Protein AF-A0AAC9K6T7-F1 (afdb_monomer_lite)

Sequence (104 aa):
MHQRRAADDALPQTLIVNDDALLRRAVCDGAGIAFVIESIMADDLAAGRLVELFPEHCPPFPGFFIYHASRRQMRPAVRATIDFFVAANRVEPFRSPRLHDSLV

InterPro domains:
  IPR005119 LysR, substrate-binding [PF03466] (12-88)
  IPR058163 LysR-type transcriptional regulator, proteobacterial-type [PTHR30537] (10-89)

Foldseek 3Di:
DDPPDPPDPPPLPDDDDPDLVVVQVCVLVPVDDDDDDCVSCVVCLVVVSDDDDDLVPDDFDPFDDDDDDDPPCDDPVNVVVNVVVVVVRDGDGDDRPDPVPPPD

Organism: NCBI:txid364410

Secondary structure (DSSP, 8-state):
-----------------S-HHHHHHHHHTTS------GGGTHHHHHTTSS----GGG-PPP-------S--TT--HHHHHHHHHHHHH---PPP-----TTS--

Radius of gyration: 21.74 Å; chains: 1; bounding box: 47×30×79 Å

pLDDT: mean 79.8, std 17.34, range [37.62, 95.88]

Structure (mmCIF, N/CA/C/O backbone):
data_AF-A0AAC9K6T7-F1
#
_entry.id   AF-A0AAC9K6T7-F1
#
loop_
_atom_site.group_PDB
_atom_site.id
_atom_site.type_symbol
_atom_site.label_atom_id
_atom_site.label_alt_id
_atom_site.label_comp_id
_atom_site.label_asym_id
_atom_site.label_entity_id
_atom_site.label_seq_id
_atom_site.pdbx_PDB_ins_code
_atom_site.Cartn_x
_atom_site.Cartn_y
_atom_site.Cartn_z
_atom_site.occupancy
_atom_site.B_iso_or_equiv
_atom_site.auth_seq_id
_atom_site.auth_comp_id
_atom_site.auth_asym_id
_atom_site.auth_atom_id
_atom_site.pdbx_PDB_model_num
ATOM 1 N N . MET A 1 1 ? -2.826 -1.596 56.674 1.00 37.62 1 MET A N 1
ATOM 2 C CA . MET A 1 1 ? -3.046 -2.584 55.597 1.00 37.62 1 MET A CA 1
ATOM 3 C C . MET A 1 1 ? -3.902 -1.952 54.505 1.00 37.62 1 MET A C 1
ATOM 5 O O . MET A 1 1 ? -5.119 -2.036 54.566 1.00 37.62 1 MET A O 1
ATOM 9 N N . HIS A 1 2 ? -3.273 -1.268 53.545 1.00 38.62 2 HIS A N 1
ATOM 10 C CA . HIS A 1 2 ? -3.936 -0.736 52.350 1.00 38.62 2 HIS A CA 1
ATOM 11 C C . HIS A 1 2 ? -3.474 -1.561 51.153 1.00 38.62 2 HIS A C 1
ATOM 13 O O . HIS A 1 2 ? -2.397 -1.332 50.607 1.00 38.62 2 HIS A O 1
ATOM 19 N N . GLN A 1 3 ? -4.263 -2.570 50.795 1.00 41.56 3 GLN A N 1
ATOM 20 C CA . GLN A 1 3 ? -4.036 -3.372 49.601 1.00 41.56 3 GLN A CA 1
ATOM 21 C C . GLN A 1 3 ? -4.359 -2.490 48.386 1.00 41.56 3 GLN A C 1
ATOM 23 O O . GLN A 1 3 ? -5.526 -2.304 48.045 1.00 41.56 3 GLN A O 1
ATOM 28 N N . ARG A 1 4 ? -3.336 -1.892 47.755 1.00 43.16 4 ARG A N 1
ATOM 29 C CA . ARG A 1 4 ? -3.481 -1.329 46.406 1.00 43.16 4 ARG A CA 1
ATOM 30 C C . ARG A 1 4 ? -3.852 -2.497 45.504 1.00 43.16 4 ARG A C 1
ATOM 32 O O . ARG A 1 4 ? -3.039 -3.384 45.265 1.00 43.16 4 ARG A O 1
ATOM 39 N N . ARG A 1 5 ? -5.108 -2.516 45.066 1.00 49.50 5 ARG A N 1
ATOM 40 C CA . ARG A 1 5 ? -5.572 -3.339 43.952 1.00 49.50 5 ARG A CA 1
ATOM 41 C C . ARG A 1 5 ? -4.612 -3.044 42.797 1.00 49.50 5 ARG A C 1
ATOM 43 O O . ARG A 1 5 ? -4.532 -1.893 42.371 1.00 49.50 5 ARG A O 1
ATOM 50 N N . ALA A 1 6 ? -3.828 -4.036 42.384 1.00 44.31 6 ALA A N 1
ATOM 51 C CA . ALA A 1 6 ? -3.087 -3.983 41.135 1.00 44.31 6 ALA A CA 1
ATOM 52 C C . ALA A 1 6 ? -4.145 -3.903 40.032 1.00 44.31 6 ALA A C 1
ATOM 54 O O . ALA A 1 6 ? -4.765 -4.905 39.686 1.00 44.31 6 ALA A O 1
ATOM 55 N N . ALA A 1 7 ? -4.483 -2.682 39.631 1.00 50.88 7 ALA A N 1
ATOM 56 C CA . ALA A 1 7 ? -5.278 -2.451 38.447 1.00 50.88 7 ALA A CA 1
ATOM 57 C C . ALA A 1 7 ? -4.411 -2.870 37.262 1.00 50.88 7 ALA A C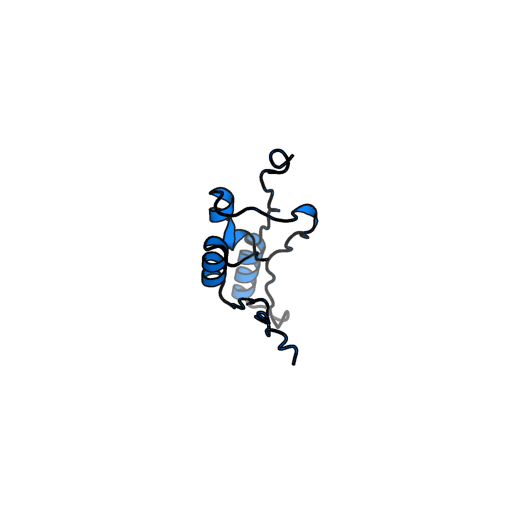 1
ATOM 59 O O . ALA A 1 7 ? -3.304 -2.366 37.139 1.00 50.88 7 ALA A O 1
ATOM 60 N N . ASP A 1 8 ? -4.896 -3.832 36.481 1.00 51.31 8 ASP A N 1
ATOM 61 C CA . ASP A 1 8 ? -4.878 -3.798 35.018 1.00 51.31 8 ASP A CA 1
ATOM 62 C C . ASP A 1 8 ? -3.683 -3.097 34.348 1.00 51.31 8 ASP A C 1
ATOM 64 O O . ASP A 1 8 ? -3.864 -2.260 33.468 1.00 51.31 8 ASP A O 1
ATOM 68 N N . ASP A 1 9 ? -2.453 -3.500 34.668 1.00 52.78 9 ASP A N 1
ATOM 69 C CA . ASP A 1 9 ? -1.273 -3.176 33.854 1.00 52.78 9 ASP A CA 1
ATOM 70 C C . ASP A 1 9 ? -1.252 -4.065 32.592 1.00 52.78 9 ASP A C 1
ATOM 72 O O . ASP A 1 9 ? -0.235 -4.660 32.222 1.00 52.78 9 ASP A O 1
ATOM 76 N N . ALA A 1 10 ? -2.405 -4.208 31.929 1.00 59.72 10 ALA A N 1
ATOM 77 C CA . ALA A 1 10 ? -2.458 -4.749 30.586 1.00 59.72 10 ALA A CA 1
ATOM 78 C C . ALA A 1 10 ? -1.723 -3.743 29.701 1.00 59.72 10 ALA A C 1
ATOM 80 O O . ALA A 1 10 ? -2.259 -2.689 29.358 1.00 59.72 10 ALA A O 1
ATOM 81 N N . LEU A 1 11 ? -0.466 -4.055 29.373 1.00 57.09 11 LEU A N 1
ATOM 82 C CA . LEU A 1 11 ? 0.269 -3.353 28.329 1.00 57.09 11 LEU A CA 1
ATOM 83 C C . LEU A 1 11 ? -0.675 -3.179 27.130 1.00 57.09 11 LEU A C 1
ATOM 85 O O . LEU A 1 11 ? -1.393 -4.136 26.811 1.00 57.09 11 LEU A O 1
ATOM 89 N N . PRO A 1 12 ? -0.711 -1.997 26.484 1.00 57.94 12 PRO A N 1
ATOM 90 C CA . PRO A 1 12 ? -1.513 -1.814 25.284 1.00 57.94 12 PRO A CA 1
ATOM 91 C C . PRO A 1 12 ? -1.182 -2.966 24.339 1.00 57.94 12 PRO A C 1
ATOM 93 O O . PRO A 1 12 ? -0.018 -3.169 23.986 1.00 57.94 12 PRO A O 1
ATOM 96 N N . GLN A 1 13 ? -2.183 -3.797 24.044 1.00 70.00 13 GLN A N 1
ATOM 97 C CA . GLN A 1 13 ? -1.982 -5.010 23.265 1.00 70.00 13 GLN A CA 1
ATOM 98 C C . GLN A 1 13 ? -1.769 -4.597 21.813 1.00 70.00 13 GLN A C 1
ATOM 100 O O . GLN A 1 13 ? -2.703 -4.518 21.022 1.00 70.00 13 GLN A O 1
ATOM 105 N N . THR A 1 14 ? -0.527 -4.260 21.484 1.00 80.50 14 THR A N 1
ATOM 106 C CA . THR A 1 14 ? -0.139 -3.904 20.127 1.00 80.50 14 THR A CA 1
ATOM 107 C C . THR A 1 14 ? -0.111 -5.170 19.288 1.00 80.50 14 THR A C 1
ATOM 109 O O . THR A 1 14 ? 0.709 -6.062 19.512 1.00 80.50 14 THR A O 1
ATOM 112 N N . LEU A 1 15 ? -0.997 -5.238 18.300 1.00 87.12 15 LEU A N 1
ATOM 113 C CA . LEU A 1 15 ? -0.948 -6.262 17.270 1.00 87.12 15 LEU A CA 1
ATOM 114 C C . LEU A 1 15 ? 0.202 -5.950 16.305 1.00 87.12 15 LEU A C 1
ATOM 116 O O . LEU A 1 15 ? 0.217 -4.901 15.666 1.00 87.12 15 LEU A O 1
ATOM 120 N N . ILE A 1 16 ? 1.156 -6.874 16.189 1.00 90.69 16 ILE A N 1
ATOM 121 C CA . ILE A 1 16 ? 2.269 -6.782 15.240 1.00 90.69 16 ILE A CA 1
ATOM 122 C C . ILE A 1 16 ? 2.116 -7.911 14.229 1.00 90.69 16 ILE A C 1
ATOM 124 O O . ILE A 1 16 ? 2.111 -9.085 14.596 1.00 90.69 16 ILE A O 1
ATOM 128 N N . VAL A 1 17 ? 2.000 -7.550 12.955 1.00 91.62 17 VAL A N 1
ATOM 129 C CA . VAL A 1 17 ? 1.832 -8.485 11.839 1.00 91.62 17 VAL A CA 1
ATOM 130 C C . VAL A 1 17 ? 2.737 -8.081 10.681 1.00 91.62 17 VAL A C 1
ATOM 132 O O . VAL A 1 17 ? 3.090 -6.914 10.535 1.00 91.62 17 VAL A O 1
ATOM 135 N N . ASN A 1 18 ? 3.127 -9.057 9.868 1.00 93.19 18 ASN A N 1
ATOM 136 C CA . ASN A 1 18 ? 3.963 -8.882 8.678 1.00 93.19 18 ASN A CA 1
ATOM 137 C C . ASN A 1 18 ? 3.233 -9.296 7.388 1.00 93.19 18 ASN A C 1
ATOM 139 O O . ASN A 1 18 ? 3.879 -9.583 6.384 1.00 93.19 18 ASN A O 1
ATOM 143 N N . ASP A 1 19 ? 1.903 -9.367 7.448 1.00 94.81 19 ASP A N 1
ATOM 144 C CA . ASP A 1 19 ? 1.031 -9.784 6.357 1.00 94.81 19 ASP A CA 1
ATOM 145 C C . ASP A 1 19 ? -0.107 -8.773 6.193 1.00 94.81 19 ASP A C 1
ATOM 147 O O . ASP A 1 19 ? -0.845 -8.480 7.141 1.00 94.81 19 ASP A O 1
ATOM 151 N N . ASP A 1 20 ? -0.242 -8.244 4.980 1.00 94.81 20 ASP A N 1
ATOM 152 C CA . ASP A 1 20 ? -1.192 -7.177 4.664 1.00 94.81 20 ASP A CA 1
ATOM 153 C C . ASP A 1 20 ? -2.649 -7.650 4.752 1.00 94.81 20 ASP A C 1
ATOM 155 O O . ASP A 1 20 ? -3.529 -6.893 5.167 1.00 94.81 20 ASP A O 1
ATOM 159 N N . ALA A 1 21 ? -2.925 -8.912 4.405 1.00 94.69 21 ALA A N 1
ATOM 160 C CA . ALA A 1 21 ? -4.278 -9.457 4.453 1.00 94.69 21 ALA A CA 1
ATOM 161 C C . ALA A 1 21 ? -4.742 -9.668 5.900 1.00 94.69 21 ALA A C 1
ATOM 163 O O . ALA A 1 21 ? -5.908 -9.410 6.223 1.00 94.69 21 ALA A O 1
ATOM 164 N N . LEU A 1 22 ? -3.836 -10.102 6.778 1.00 95.19 22 LEU A N 1
ATOM 165 C CA . LEU A 1 22 ? -4.089 -10.208 8.210 1.00 95.19 22 LEU A CA 1
ATOM 166 C C . LEU A 1 22 ? -4.271 -8.828 8.848 1.00 95.19 22 LEU A C 1
ATOM 168 O O . LEU A 1 22 ? -5.222 -8.637 9.6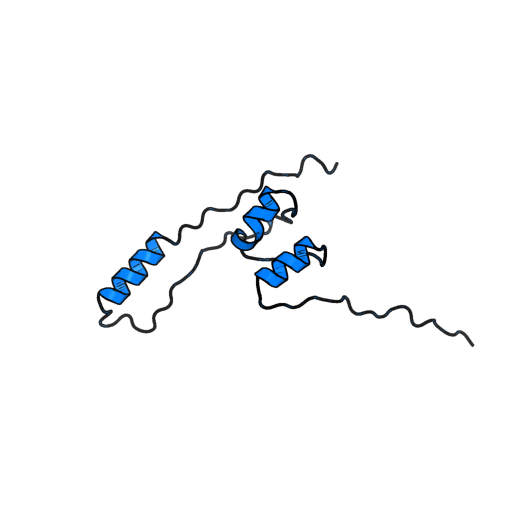07 1.00 95.19 22 LEU A O 1
ATOM 172 N N . LEU A 1 23 ? -3.418 -7.860 8.498 1.00 95.50 23 LEU A N 1
ATOM 173 C CA . LEU A 1 23 ? -3.540 -6.477 8.961 1.00 95.50 23 LEU A CA 1
ATOM 174 C C . LEU A 1 23 ? -4.888 -5.868 8.555 1.00 95.50 23 LEU A C 1
ATOM 176 O O . LEU A 1 23 ? -5.598 -5.321 9.396 1.00 95.50 23 LEU A O 1
ATOM 180 N N . ARG A 1 24 ? -5.279 -6.031 7.286 1.00 95.88 24 ARG A N 1
ATOM 181 C CA . ARG A 1 24 ? -6.569 -5.574 6.753 1.00 95.88 24 ARG A CA 1
ATOM 182 C C . ARG A 1 24 ? -7.750 -6.134 7.527 1.00 95.88 24 ARG A C 1
ATOM 184 O O . ARG A 1 24 ? -8.638 -5.372 7.901 1.00 95.88 24 ARG A O 1
ATOM 191 N N . ARG A 1 25 ? -7.760 -7.445 7.788 1.00 95.69 25 ARG A N 1
ATOM 192 C CA . ARG A 1 25 ? -8.814 -8.081 8.593 1.00 95.69 25 ARG A CA 1
ATOM 193 C C . ARG A 1 25 ? -8.861 -7.498 9.999 1.00 95.69 25 ARG A C 1
ATOM 195 O O . ARG A 1 25 ? -9.916 -7.049 10.416 1.00 95.69 25 ARG A O 1
ATOM 202 N N . ALA A 1 26 ? -7.717 -7.416 10.674 1.00 94.81 26 ALA A N 1
ATOM 203 C CA . ALA A 1 26 ? -7.652 -6.896 12.034 1.00 94.81 26 ALA A CA 1
ATOM 204 C C . ALA A 1 26 ? -8.190 -5.459 12.146 1.00 94.81 26 ALA A C 1
ATOM 206 O O . ALA A 1 26 ? -8.954 -5.158 13.058 1.00 94.81 26 ALA A O 1
ATOM 207 N N . VAL A 1 27 ? -7.833 -4.577 11.208 1.00 95.19 27 VAL A N 1
ATOM 208 C CA . VAL A 1 27 ? -8.319 -3.188 11.199 1.00 95.19 27 VAL A CA 1
ATOM 209 C C . VAL A 1 27 ? -9.820 -3.131 10.903 1.00 95.19 27 VAL A C 1
ATOM 211 O O . VAL A 1 27 ? -10.541 -2.412 11.590 1.00 95.19 27 VAL A O 1
ATOM 214 N N . CYS A 1 28 ? -10.313 -3.926 9.945 1.00 95.75 28 CYS A N 1
ATOM 215 C CA . CYS A 1 28 ? -11.752 -4.023 9.666 1.00 95.75 28 CYS A CA 1
ATOM 216 C C . CYS A 1 28 ? -12.552 -4.580 10.858 1.00 95.75 28 CYS A C 1
ATOM 218 O O . CYS A 1 28 ? -13.700 -4.190 11.051 1.00 95.75 28 CYS A O 1
ATOM 220 N N . ASP A 1 29 ? -11.939 -5.444 11.670 1.00 95.25 29 ASP A N 1
ATOM 221 C CA . ASP A 1 29 ? -12.524 -6.006 12.893 1.00 95.25 29 ASP A CA 1
ATOM 222 C C . ASP A 1 29 ? -12.397 -5.058 14.108 1.00 95.25 29 ASP A C 1
ATOM 224 O O . ASP A 1 29 ? -12.821 -5.395 15.214 1.00 95.25 29 ASP A O 1
ATOM 228 N N . GLY A 1 30 ? -11.828 -3.860 13.924 1.00 93.00 30 GLY A N 1
ATOM 229 C CA . GLY A 1 30 ? -11.733 -2.834 14.964 1.00 93.00 30 GLY A CA 1
ATOM 230 C C . GLY A 1 30 ? -10.534 -2.977 15.903 1.00 93.00 30 GLY A C 1
ATOM 231 O O . GLY A 1 30 ? -10.535 -2.387 16.982 1.00 93.00 30 GLY A O 1
ATOM 232 N N . ALA A 1 31 ? -9.491 -3.717 15.513 1.00 93.00 31 ALA A N 1
ATOM 233 C CA . ALA A 1 31 ? -8.286 -3.889 16.331 1.00 93.00 31 ALA A CA 1
ATOM 234 C C . ALA A 1 31 ? -7.437 -2.607 16.474 1.00 93.00 31 ALA A C 1
ATOM 236 O O . ALA A 1 31 ? -6.513 -2.581 17.287 1.00 93.00 31 ALA A O 1
ATOM 237 N N . GLY A 1 32 ? -7.721 -1.551 15.701 1.00 91.81 32 GLY A N 1
ATOM 238 C CA . GLY A 1 32 ? -7.057 -0.253 15.822 1.00 91.81 32 GLY A CA 1
ATOM 239 C C . GLY A 1 32 ? -6.894 0.481 14.493 1.00 91.81 32 GLY A C 1
ATOM 240 O O . GLY A 1 32 ? -7.715 0.350 13.590 1.00 91.81 32 GLY A O 1
ATOM 241 N N . ILE A 1 33 ? -5.817 1.263 14.392 1.00 93.00 33 ILE A N 1
ATOM 242 C CA . ILE A 1 33 ? -5.432 2.026 13.195 1.00 93.00 33 ILE A CA 1
ATOM 243 C C . ILE A 1 33 ? -4.211 1.386 12.529 1.00 93.00 33 ILE A C 1
ATOM 245 O O . ILE A 1 33 ? -3.383 0.777 13.207 1.00 93.00 33 ILE A O 1
ATOM 249 N N . ALA A 1 34 ? -4.066 1.560 11.217 1.00 92.31 34 ALA A N 1
ATOM 250 C CA . ALA A 1 34 ? -2.898 1.093 10.479 1.00 92.31 34 ALA A CA 1
ATOM 251 C C . ALA A 1 34 ? -2.392 2.157 9.504 1.00 92.31 34 ALA A C 1
ATOM 253 O O . ALA A 1 34 ? -3.172 2.919 8.937 1.00 92.31 34 ALA A O 1
ATOM 254 N N . PHE A 1 35 ? -1.075 2.175 9.301 1.00 90.88 35 PHE A N 1
ATOM 255 C CA . PHE A 1 35 ? -0.414 2.983 8.285 1.00 90.88 35 PHE A CA 1
ATOM 256 C C . PHE A 1 35 ? 0.168 2.046 7.228 1.00 90.88 35 PHE A C 1
ATOM 258 O O . PHE A 1 35 ? 1.100 1.293 7.506 1.00 90.88 35 PHE A O 1
ATOM 265 N N . VAL A 1 36 ? -0.445 2.035 6.047 1.00 90.12 36 VAL A N 1
ATOM 266 C CA . VAL A 1 36 ? -0.229 1.026 5.000 1.00 90.12 36 VAL A CA 1
ATOM 267 C C . VAL A 1 36 ? -0.310 1.653 3.616 1.00 90.12 36 VAL A C 1
ATOM 269 O O . VAL A 1 36 ? -0.762 2.786 3.461 1.00 90.12 36 VAL A O 1
ATOM 272 N N . ILE A 1 37 ? 0.090 0.892 2.598 1.00 87.94 37 ILE A N 1
ATOM 273 C CA . ILE A 1 37 ? -0.132 1.278 1.207 1.00 87.94 37 ILE A CA 1
ATOM 274 C C . ILE A 1 37 ? -1.638 1.273 0.931 1.00 87.94 37 ILE A C 1
ATOM 276 O O . ILE A 1 37 ? -2.322 0.272 1.132 1.00 87.94 37 ILE A O 1
ATOM 280 N N . GLU A 1 38 ? -2.132 2.400 0.437 1.00 85.94 38 GLU A N 1
ATOM 281 C CA . GLU A 1 38 ? -3.545 2.675 0.169 1.00 85.94 38 GLU A CA 1
ATOM 282 C C . GLU A 1 38 ? -4.252 1.574 -0.638 1.00 85.94 38 GLU A C 1
ATOM 284 O O . GLU A 1 38 ? -5.350 1.157 -0.273 1.00 85.94 38 GLU A O 1
ATOM 289 N N . SER A 1 39 ? -3.602 1.026 -1.673 1.00 86.81 39 SER A N 1
ATOM 290 C CA . SER A 1 39 ? -4.168 -0.036 -2.521 1.00 86.81 39 SER A CA 1
ATOM 291 C C . SER A 1 39 ? -4.621 -1.278 -1.748 1.00 86.81 39 SER A C 1
ATOM 293 O O . SER A 1 39 ? -5.454 -2.031 -2.239 1.00 86.81 39 SER A O 1
ATOM 295 N N . ILE A 1 40 ? -4.078 -1.507 -0.549 1.00 91.62 40 ILE A N 1
ATOM 296 C CA . ILE A 1 40 ? -4.462 -2.628 0.318 1.00 91.62 40 ILE A CA 1
ATOM 297 C C . ILE A 1 40 ? -5.864 -2.407 0.914 1.00 91.62 40 ILE A C 1
ATOM 299 O O . ILE A 1 40 ? -6.591 -3.372 1.140 1.00 91.62 40 ILE A O 1
ATOM 303 N N . MET A 1 41 ? -6.252 -1.149 1.155 1.00 92.44 41 MET A N 1
ATOM 304 C CA . MET A 1 41 ? -7.487 -0.762 1.853 1.00 92.44 41 MET A CA 1
ATOM 305 C C . MET A 1 41 ? -8.492 -0.032 0.952 1.00 92.44 41 MET A C 1
ATOM 307 O O . MET A 1 41 ? -9.575 0.318 1.420 1.00 92.44 41 MET A O 1
ATOM 311 N N . ALA A 1 42 ? -8.157 0.205 -0.320 1.00 89.94 42 ALA A N 1
ATOM 312 C CA . ALA A 1 42 ? -8.950 1.015 -1.246 1.00 89.94 42 ALA A CA 1
ATOM 313 C C . ALA A 1 42 ? -10.426 0.581 -1.310 1.00 89.94 42 ALA A C 1
ATOM 315 O O . ALA A 1 42 ? -11.320 1.418 -1.193 1.00 89.94 42 ALA A O 1
ATOM 316 N N . ASP A 1 43 ? -10.694 -0.725 -1.392 1.00 92.31 43 ASP A N 1
ATOM 317 C CA . ASP A 1 43 ? -12.060 -1.264 -1.441 1.00 92.31 43 ASP A CA 1
ATOM 318 C C . ASP A 1 43 ? -12.825 -1.104 -0.115 1.00 92.31 43 ASP A C 1
ATOM 320 O O . ASP A 1 43 ? -14.055 -1.015 -0.106 1.00 92.31 43 ASP A O 1
ATOM 324 N N . ASP A 1 44 ? -12.132 -1.100 1.026 1.00 93.88 44 ASP A N 1
ATOM 325 C CA . ASP A 1 44 ? -12.748 -0.896 2.344 1.00 93.88 44 ASP A CA 1
ATOM 326 C C . ASP A 1 44 ? -13.041 0.570 2.618 1.00 93.88 44 ASP A C 1
ATOM 328 O O . ASP A 1 44 ? -14.095 0.885 3.173 1.00 93.88 44 ASP A O 1
ATOM 332 N N . LEU A 1 45 ? -12.142 1.452 2.184 1.00 91.62 45 LEU A N 1
ATOM 333 C CA . LEU A 1 45 ? -12.335 2.896 2.213 1.00 91.62 45 LEU A CA 1
ATOM 334 C C . LEU A 1 45 ? -13.492 3.297 1.291 1.00 91.62 45 LEU A C 1
ATOM 336 O O . LEU A 1 45 ? -14.410 3.990 1.724 1.00 91.62 45 LEU A O 1
ATOM 340 N N . ALA A 1 46 ? -13.510 2.798 0.050 1.00 91.00 46 ALA A N 1
ATOM 341 C CA . ALA A 1 46 ? -14.581 3.071 -0.910 1.00 91.00 46 ALA A CA 1
ATOM 342 C C . ALA A 1 46 ? -15.948 2.560 -0.428 1.00 91.00 46 ALA A C 1
ATOM 344 O O . ALA A 1 46 ? -16.974 3.186 -0.688 1.00 91.00 46 ALA A O 1
ATOM 345 N N . ALA A 1 47 ? -15.971 1.440 0.299 1.00 93.50 47 ALA A N 1
ATOM 346 C CA . ALA A 1 47 ? -17.188 0.892 0.888 1.00 93.50 47 ALA A CA 1
ATOM 347 C C . ALA A 1 47 ? -17.586 1.535 2.231 1.00 93.50 47 ALA A C 1
ATOM 349 O O . ALA A 1 47 ? -18.592 1.125 2.810 1.00 93.50 47 ALA A O 1
ATOM 350 N N . GLY A 1 48 ? -16.802 2.484 2.758 1.00 92.06 48 GLY A N 1
ATOM 351 C CA . GLY A 1 48 ? -17.051 3.128 4.051 1.00 92.06 48 GLY A CA 1
ATOM 352 C C . GLY A 1 48 ? -16.873 2.209 5.265 1.00 92.06 48 GLY A C 1
ATOM 353 O O . GLY A 1 48 ? -17.342 2.539 6.351 1.00 92.06 48 GLY A O 1
ATOM 354 N N . ARG A 1 49 ? -16.214 1.052 5.100 1.00 94.50 49 ARG A N 1
ATOM 355 C CA . ARG A 1 49 ? -15.841 0.167 6.219 1.00 94.50 49 ARG A CA 1
ATOM 356 C C . ARG A 1 49 ? -14.682 0.744 7.024 1.00 94.50 49 ARG A C 1
ATOM 358 O O . ARG A 1 49 ? -14.590 0.493 8.219 1.00 94.50 49 ARG A O 1
ATOM 365 N N . LEU A 1 50 ? -13.813 1.501 6.358 1.00 93.44 50 LEU A N 1
ATOM 366 C CA . LEU A 1 50 ? -12.697 2.222 6.955 1.00 93.44 50 LEU A CA 1
ATOM 367 C C . LEU A 1 50 ? -12.813 3.714 6.649 1.00 93.44 50 LEU A C 1
ATOM 369 O O . LEU A 1 50 ? -13.459 4.119 5.683 1.00 93.44 50 LEU A O 1
ATOM 373 N N . VAL A 1 51 ? -12.139 4.521 7.463 1.00 92.00 51 VAL A N 1
ATOM 374 C CA . VAL A 1 51 ? -12.011 5.968 7.281 1.00 92.00 51 VAL A CA 1
ATOM 375 C C . VAL A 1 51 ? -10.528 6.322 7.268 1.00 92.00 51 VAL A C 1
ATOM 377 O O . VAL A 1 51 ? -9.755 5.801 8.071 1.00 92.00 51 VAL A O 1
ATOM 380 N N . GLU A 1 52 ? -10.127 7.202 6.352 1.00 88.69 52 GLU A N 1
ATOM 381 C CA . GLU A 1 52 ? -8.765 7.731 6.311 1.00 88.69 52 GLU A CA 1
ATOM 382 C C . GLU A 1 52 ? -8.534 8.722 7.459 1.00 88.69 52 GLU A C 1
ATOM 384 O O . GLU A 1 52 ? -9.365 9.590 7.733 1.00 88.69 52 GLU A O 1
ATOM 389 N N . LEU A 1 53 ? -7.377 8.614 8.113 1.00 89.88 53 LEU A N 1
ATOM 390 C CA . LEU A 1 53 ? -6.976 9.493 9.205 1.00 89.88 53 LEU A CA 1
ATOM 391 C C . LEU A 1 53 ? -5.798 10.370 8.779 1.00 89.88 53 LEU A C 1
ATOM 393 O O . LEU A 1 53 ? -4.834 9.885 8.197 1.00 89.88 53 LEU A O 1
ATOM 397 N N . PHE A 1 54 ? -5.855 11.653 9.142 1.00 87.94 54 PHE A N 1
ATOM 398 C CA . PHE A 1 54 ? -4.777 12.631 8.944 1.00 87.94 54 PHE A CA 1
ATOM 399 C C . PHE A 1 54 ? -4.239 12.750 7.498 1.00 87.94 54 PHE A C 1
ATOM 401 O O . PHE A 1 54 ? -3.019 12.751 7.321 1.00 87.94 54 PHE A O 1
ATOM 408 N N . PRO A 1 55 ? -5.092 12.932 6.468 1.00 83.00 55 PRO A N 1
ATOM 409 C CA . PRO A 1 55 ? -4.642 12.996 5.069 1.00 83.00 55 PRO A CA 1
ATOM 410 C C . PRO A 1 55 ? -3.562 14.066 4.827 1.00 83.00 55 PRO A C 1
ATOM 412 O O . PRO A 1 55 ? -2.614 13.846 4.083 1.00 83.00 55 PRO A O 1
ATOM 415 N N . GLU A 1 56 ? -3.638 15.196 5.537 1.00 82.56 56 GLU A N 1
ATOM 416 C CA . GLU A 1 56 ? -2.676 16.305 5.415 1.00 82.56 56 GLU A CA 1
ATOM 417 C C . GLU A 1 56 ? -1.277 15.993 5.980 1.00 82.56 56 GLU A C 1
ATOM 419 O O . GLU A 1 56 ? -0.325 16.732 5.735 1.00 82.56 56 GLU A O 1
ATOM 424 N N . HIS A 1 57 ? -1.136 14.912 6.754 1.00 84.81 57 HIS A N 1
ATOM 425 C CA . HIS A 1 57 ? 0.130 14.496 7.366 1.00 84.81 57 HIS A CA 1
ATOM 426 C C . HIS A 1 57 ? 0.765 13.296 6.647 1.00 84.81 57 HIS A C 1
ATOM 428 O O . HIS A 1 57 ? 1.807 12.806 7.088 1.00 84.81 57 HIS A O 1
ATOM 434 N N . CYS A 1 58 ? 0.168 12.822 5.547 1.00 81.69 58 CYS A N 1
ATOM 435 C CA . CYS A 1 58 ? 0.700 11.713 4.767 1.00 81.69 58 CYS A CA 1
ATOM 436 C C . CYS A 1 58 ? 1.480 12.235 3.547 1.00 81.69 58 CYS A C 1
ATOM 438 O O . CYS A 1 58 ? 0.879 12.803 2.632 1.00 81.69 58 CYS A O 1
ATOM 440 N N . PRO A 1 59 ? 2.815 12.059 3.482 1.00 78.12 59 PRO A N 1
ATOM 441 C CA . PRO A 1 59 ? 3.566 12.427 2.289 1.00 78.12 59 PRO A CA 1
ATOM 442 C C . PRO A 1 59 ? 3.165 11.535 1.098 1.00 78.12 59 PRO A C 1
ATOM 444 O O . PRO A 1 59 ? 2.801 10.373 1.301 1.00 78.12 59 PRO A O 1
ATOM 447 N N . PRO A 1 60 ? 3.278 12.028 -0.151 1.00 78.50 60 PRO A N 1
ATOM 448 C CA . PRO A 1 60 ? 3.013 11.212 -1.331 1.00 78.50 60 PRO A CA 1
ATOM 449 C C . PRO A 1 60 ? 3.908 9.970 -1.374 1.00 78.50 60 PRO A C 1
ATOM 451 O O . PRO A 1 60 ? 5.121 10.059 -1.163 1.00 78.50 60 PRO A O 1
ATOM 454 N N . PHE A 1 61 ? 3.325 8.816 -1.702 1.00 81.75 61 PHE A N 1
ATOM 455 C CA . PHE A 1 61 ? 4.092 7.601 -1.955 1.00 81.75 61 PHE A CA 1
ATOM 456 C C . PHE A 1 61 ? 4.869 7.760 -3.277 1.00 81.75 61 PHE A C 1
ATOM 458 O O . PHE A 1 61 ? 4.251 7.980 -4.316 1.00 81.75 61 PHE A O 1
ATOM 465 N N . PRO A 1 62 ? 6.211 7.656 -3.292 1.00 80.38 62 PRO A N 1
ATOM 466 C CA . PRO A 1 62 ? 7.001 7.855 -4.512 1.00 80.38 62 PRO A CA 1
ATOM 467 C C . PRO A 1 62 ? 6.903 6.682 -5.501 1.00 80.38 62 PRO A C 1
ATOM 469 O O . PRO A 1 62 ? 7.475 6.747 -6.589 1.00 80.38 62 PRO A O 1
ATOM 472 N N . GLY A 1 63 ? 6.206 5.607 -5.124 1.00 85.31 63 GLY A N 1
ATOM 473 C CA . GLY A 1 63 ? 6.082 4.391 -5.914 1.00 85.31 63 GLY A CA 1
ATOM 474 C C . GLY A 1 63 ? 7.126 3.345 -5.586 1.00 85.31 63 GLY A C 1
ATOM 475 O O . GLY A 1 63 ? 7.936 3.481 -4.666 1.00 85.31 63 GLY A O 1
ATOM 476 N N . PHE A 1 64 ? 7.091 2.271 -6.367 1.00 87.69 64 PHE A N 1
ATOM 477 C CA . PHE A 1 64 ? 8.030 1.173 -6.223 1.00 87.69 64 PHE A CA 1
ATOM 478 C C . PHE A 1 64 ? 9.310 1.443 -7.011 1.00 87.69 64 PHE A C 1
ATOM 480 O O . PHE A 1 64 ? 9.301 2.033 -8.090 1.00 87.69 64 PHE A O 1
ATOM 487 N N . PHE A 1 65 ? 10.429 0.961 -6.477 1.00 89.94 65 PHE A N 1
ATOM 488 C CA . PHE A 1 65 ? 11.732 1.052 -7.121 1.00 89.94 65 PHE A CA 1
ATOM 489 C C . PHE A 1 65 ? 12.221 -0.344 -7.489 1.00 89.94 65 PHE A C 1
ATOM 491 O O . PHE A 1 65 ? 12.146 -1.270 -6.683 1.00 89.94 65 PHE A O 1
ATOM 498 N N . ILE A 1 66 ? 12.785 -0.484 -8.688 1.00 90.31 66 ILE A N 1
ATOM 499 C CA . ILE A 1 66 ? 13.486 -1.705 -9.088 1.00 90.31 66 ILE A CA 1
ATOM 500 C C . ILE A 1 66 ? 14.978 -1.505 -8.875 1.00 90.31 66 ILE A C 1
ATOM 502 O O . ILE A 1 66 ? 15.608 -0.648 -9.497 1.00 90.31 66 ILE A O 1
ATOM 506 N N . TYR A 1 67 ? 15.552 -2.340 -8.017 1.00 89.25 67 TYR A N 1
ATOM 507 C CA . TYR A 1 67 ? 16.988 -2.394 -7.804 1.00 89.25 67 TYR A CA 1
ATOM 508 C C . TYR A 1 67 ? 17.623 -3.500 -8.653 1.00 89.25 67 TYR A C 1
ATOM 510 O O . TYR A 1 67 ? 17.195 -4.652 -8.615 1.00 89.25 67 TYR A O 1
ATOM 518 N N . HIS A 1 68 ? 18.681 -3.161 -9.395 1.00 86.62 68 HIS A N 1
ATOM 519 C CA . HIS A 1 68 ? 19.486 -4.123 -10.144 1.00 86.62 68 HIS A CA 1
ATOM 520 C C . HIS A 1 68 ? 20.983 -3.899 -9.860 1.00 86.62 68 HIS A C 1
ATOM 522 O O . HIS A 1 68 ? 21.487 -2.779 -9.939 1.00 86.62 68 HIS A O 1
ATOM 528 N N . ALA A 1 69 ? 21.713 -4.970 -9.530 1.00 82.69 69 ALA A N 1
ATOM 529 C CA . ALA A 1 69 ? 23.071 -4.868 -8.979 1.00 82.69 69 ALA A CA 1
ATOM 530 C C . ALA A 1 69 ? 24.145 -4.367 -9.972 1.00 82.69 69 ALA A C 1
ATOM 532 O O . ALA A 1 69 ? 25.143 -3.787 -9.553 1.00 82.69 69 ALA A O 1
ATOM 533 N N . SER A 1 70 ? 23.972 -4.567 -11.287 1.00 77.12 70 SER A N 1
ATOM 534 C CA . SER A 1 70 ? 24.960 -4.155 -12.300 1.00 77.12 70 SER A CA 1
ATOM 535 C C . SER A 1 70 ? 24.337 -3.366 -13.446 1.00 77.12 70 SER A C 1
ATOM 537 O O . SER A 1 70 ? 23.362 -3.800 -14.057 1.00 77.12 70 SER A O 1
ATOM 539 N N . ARG A 1 71 ? 24.952 -2.221 -13.771 1.00 70.00 71 ARG A N 1
ATOM 540 C CA . ARG A 1 71 ? 24.647 -1.394 -14.955 1.00 70.00 71 ARG A CA 1
ATOM 541 C C . ARG A 1 71 ? 25.489 -1.772 -16.180 1.00 70.00 71 ARG A C 1
ATOM 543 O O . ARG A 1 71 ? 25.169 -1.347 -17.287 1.00 70.00 71 ARG A O 1
ATOM 550 N N . ARG A 1 72 ? 26.560 -2.561 -16.007 1.00 76.69 72 ARG A N 1
ATOM 551 C CA . ARG A 1 72 ? 27.470 -2.945 -17.098 1.00 76.69 72 ARG A CA 1
ATOM 552 C C . ARG A 1 72 ? 26.907 -4.163 -17.826 1.00 76.69 72 ARG A C 1
ATOM 554 O O . ARG A 1 72 ? 26.638 -5.172 -17.185 1.00 76.69 72 ARG A O 1
ATOM 561 N N . GLN A 1 73 ? 26.755 -4.062 -19.150 1.00 76.75 73 GLN A N 1
ATOM 562 C CA . GLN A 1 73 ? 26.236 -5.138 -20.012 1.00 76.75 73 GLN A CA 1
ATOM 563 C C . GLN A 1 73 ? 24.860 -5.672 -19.562 1.00 76.75 73 GLN A C 1
ATOM 565 O O . GLN A 1 73 ? 24.648 -6.877 -19.437 1.00 76.75 73 GLN A O 1
ATOM 570 N N . MET A 1 74 ? 23.904 -4.771 -19.314 1.00 84.94 74 MET A N 1
ATOM 571 C CA . MET A 1 74 ? 22.528 -5.177 -19.022 1.00 84.94 74 MET A CA 1
ATOM 572 C C . MET A 1 74 ? 21.941 -5.938 -20.215 1.00 84.94 74 MET A C 1
ATOM 574 O O . MET A 1 74 ? 21.843 -5.400 -21.319 1.00 84.94 74 MET A O 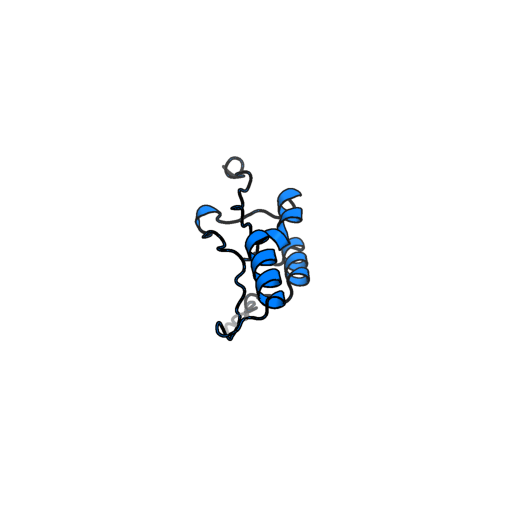1
ATOM 578 N N . ARG A 1 75 ? 21.545 -7.194 -19.985 1.00 89.62 75 ARG A N 1
ATOM 579 C CA . ARG A 1 75 ? 20.917 -8.041 -21.007 1.00 89.62 75 ARG A CA 1
ATOM 580 C C . ARG A 1 75 ? 19.629 -7.368 -21.515 1.00 89.62 75 ARG A C 1
ATOM 582 O O . ARG A 1 75 ? 18.865 -6.885 -20.677 1.00 89.62 75 ARG A O 1
ATOM 589 N N . PRO A 1 76 ? 19.330 -7.392 -22.829 1.00 92.38 76 PRO A N 1
ATOM 590 C CA . PRO A 1 76 ? 18.130 -6.755 -23.384 1.00 92.38 76 PRO A CA 1
ATOM 591 C C . PRO A 1 76 ? 16.824 -7.169 -22.698 1.00 92.38 76 PRO A C 1
ATOM 593 O O . PRO A 1 76 ? 15.974 -6.324 -22.453 1.00 92.38 76 PRO A O 1
ATOM 596 N N . ALA A 1 77 ? 16.697 -8.440 -22.304 1.00 92.88 77 ALA A N 1
ATOM 597 C CA . ALA A 1 77 ? 15.530 -8.929 -21.570 1.00 92.88 77 ALA A CA 1
ATOM 598 C C . ALA A 1 77 ? 15.340 -8.227 -20.212 1.00 92.88 77 ALA A C 1
ATOM 600 O O . ALA A 1 77 ? 14.234 -7.822 -19.889 1.00 92.88 77 ALA A O 1
ATOM 601 N N . VAL A 1 78 ? 16.420 -8.021 -19.445 1.00 91.81 78 VAL A N 1
ATOM 602 C CA . VAL A 1 78 ? 16.358 -7.323 -18.145 1.00 91.81 78 VAL A CA 1
ATOM 603 C C . VAL A 1 78 ? 15.962 -5.863 -18.340 1.00 91.81 78 VAL A C 1
ATOM 605 O O . VAL A 1 78 ? 15.138 -5.352 -17.589 1.00 91.81 78 VA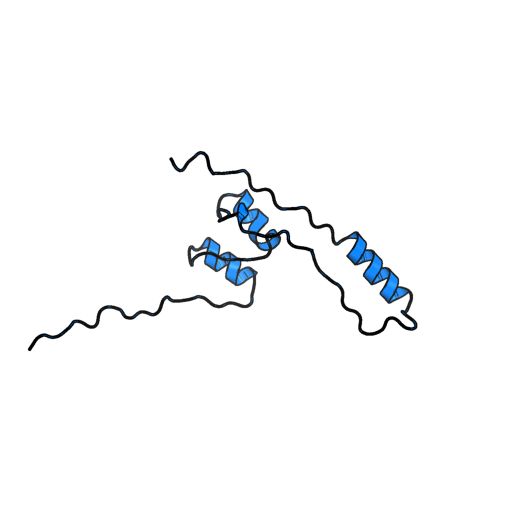L A O 1
ATOM 608 N N . ARG A 1 79 ? 16.511 -5.209 -19.372 1.00 91.56 79 ARG A N 1
ATOM 609 C CA . ARG A 1 79 ? 16.125 -3.842 -19.733 1.00 91.56 79 ARG A CA 1
ATOM 610 C C . ARG A 1 79 ? 14.639 -3.761 -20.073 1.00 91.56 79 ARG A C 1
ATOM 612 O O . ARG A 1 79 ? 13.948 -2.955 -19.473 1.00 91.56 79 ARG A O 1
ATOM 619 N N . ALA A 1 80 ? 14.148 -4.641 -20.945 1.00 94.31 80 ALA A N 1
ATOM 620 C CA . ALA A 1 80 ? 12.738 -4.676 -21.320 1.00 94.31 80 ALA A CA 1
ATOM 621 C C . ALA A 1 80 ? 11.813 -4.895 -20.108 1.00 94.31 80 ALA A C 1
ATOM 623 O O . ALA A 1 80 ? 10.773 -4.252 -20.009 1.00 94.31 80 ALA A O 1
ATOM 624 N N . THR A 1 81 ? 12.201 -5.752 -19.157 1.00 93.56 81 THR A N 1
ATOM 625 C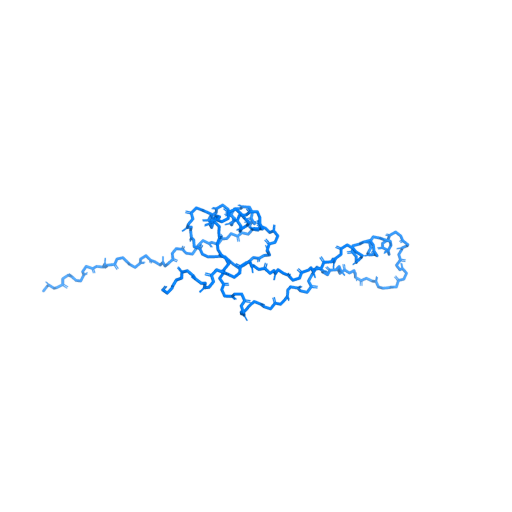 CA . THR A 1 81 ? 11.453 -5.939 -17.904 1.00 93.56 81 THR A CA 1
ATOM 626 C C . THR A 1 81 ? 11.443 -4.676 -17.042 1.00 93.56 81 THR A C 1
ATOM 628 O O . THR A 1 81 ? 10.388 -4.294 -16.545 1.00 93.56 81 THR A O 1
ATOM 631 N N . ILE A 1 82 ? 12.592 -4.014 -16.865 1.00 93.00 82 ILE A N 1
ATOM 632 C CA . ILE A 1 82 ? 12.668 -2.753 -16.113 1.00 93.00 82 ILE A CA 1
ATOM 633 C C . ILE A 1 82 ? 11.798 -1.691 -16.785 1.00 93.00 82 ILE A C 1
ATOM 635 O O . ILE A 1 82 ? 10.981 -1.076 -16.110 1.00 93.00 82 ILE A O 1
ATOM 639 N N . ASP A 1 83 ? 11.928 -1.517 -18.101 1.00 93.19 83 ASP A N 1
ATOM 640 C CA . ASP A 1 83 ? 11.172 -0.525 -18.867 1.00 93.19 83 ASP A CA 1
ATOM 641 C C . ASP A 1 83 ? 9.657 -0.775 -18.752 1.00 93.19 83 ASP A C 1
ATOM 643 O O . ASP A 1 83 ? 8.891 0.167 -18.552 1.00 93.19 83 ASP A O 1
ATOM 647 N N . PHE A 1 84 ? 9.226 -2.044 -18.786 1.00 94.81 84 PHE A N 1
ATOM 648 C CA . PHE A 1 84 ? 7.831 -2.436 -18.569 1.00 94.81 84 PHE A CA 1
ATOM 649 C C . PHE A 1 84 ? 7.310 -1.986 -17.199 1.00 94.81 84 PHE A C 1
ATOM 651 O O . PHE A 1 84 ? 6.266 -1.341 -17.112 1.00 94.81 84 PHE A O 1
ATOM 658 N N . PHE A 1 85 ? 8.039 -2.291 -16.124 1.00 93.56 85 PHE A N 1
ATOM 659 C CA . PHE A 1 85 ? 7.603 -1.921 -14.779 1.00 93.56 85 PHE A CA 1
ATOM 660 C C . PHE A 1 85 ? 7.714 -0.422 -14.511 1.00 93.56 85 PHE A C 1
ATOM 662 O O . PHE A 1 85 ? 6.858 0.123 -13.827 1.00 93.56 85 PHE A O 1
ATOM 669 N N . VAL A 1 86 ? 8.716 0.263 -15.066 1.00 91.00 86 VAL A N 1
ATOM 670 C CA . VAL A 1 86 ? 8.825 1.726 -14.975 1.00 91.00 86 VAL A CA 1
ATOM 671 C C . VAL A 1 86 ? 7.629 2.391 -15.654 1.00 91.00 86 VAL A C 1
ATOM 673 O O . VAL A 1 86 ? 7.049 3.309 -15.083 1.00 91.00 86 VAL A O 1
ATOM 676 N N . ALA A 1 87 ? 7.208 1.900 -16.823 1.00 90.69 87 ALA A N 1
ATOM 677 C CA . ALA A 1 87 ? 6.004 2.391 -17.492 1.00 90.69 87 ALA A CA 1
ATOM 678 C C . ALA A 1 87 ? 4.718 2.102 -16.691 1.00 90.69 87 ALA A C 1
ATOM 680 O O . ALA A 1 87 ? 3.773 2.892 -16.738 1.00 90.69 87 ALA A O 1
ATOM 681 N N . ALA A 1 88 ? 4.686 0.989 -15.952 1.00 87.81 88 ALA A N 1
ATOM 682 C CA . ALA A 1 88 ? 3.560 0.591 -15.110 1.00 87.81 88 ALA A CA 1
ATOM 683 C C . ALA A 1 88 ? 3.553 1.241 -13.711 1.00 87.81 88 ALA A C 1
ATOM 685 O O . ALA A 1 88 ? 2.511 1.235 -13.061 1.00 87.81 88 ALA A O 1
ATOM 686 N N . ASN A 1 89 ? 4.668 1.818 -13.244 1.00 86.81 89 ASN A N 1
ATOM 687 C CA . ASN A 1 89 ? 4.820 2.424 -11.912 1.00 86.81 89 ASN A CA 1
ATOM 688 C C . ASN A 1 89 ? 4.169 3.815 -11.830 1.00 86.81 89 ASN A C 1
ATOM 690 O O . ASN A 1 89 ? 4.802 4.812 -11.480 1.00 86.81 89 ASN A O 1
ATOM 694 N N . ARG A 1 90 ? 2.895 3.891 -12.212 1.00 77.00 90 ARG A N 1
ATOM 695 C CA . ARG A 1 90 ? 2.083 5.099 -12.105 1.00 77.00 90 ARG A CA 1
ATOM 696 C C . ARG A 1 90 ? 1.550 5.173 -10.686 1.00 77.00 90 ARG A C 1
ATOM 698 O O . ARG A 1 90 ? 0.780 4.308 -10.278 1.00 77.00 90 ARG A O 1
ATOM 705 N N . VAL A 1 91 ? 1.957 6.200 -9.953 1.00 70.00 91 VAL A N 1
ATOM 706 C CA . VAL A 1 91 ? 1.385 6.499 -8.643 1.00 70.00 91 VAL A CA 1
ATOM 707 C C . VAL A 1 91 ? 0.540 7.741 -8.793 1.00 70.00 91 VAL A C 1
ATOM 709 O O . VAL A 1 91 ? 1.064 8.844 -8.938 1.00 70.00 91 VAL A O 1
ATOM 712 N N . GLU A 1 92 ? -0.770 7.548 -8.805 1.00 68.12 92 GLU A N 1
ATOM 713 C CA . GLU A 1 92 ? -1.686 8.665 -8.649 1.00 68.12 92 GLU A CA 1
ATOM 714 C C . GLU A 1 92 ? -1.812 8.966 -7.150 1.00 68.12 92 GLU A C 1
ATOM 716 O O . GLU A 1 92 ? -1.890 8.030 -6.351 1.00 68.12 92 GLU A O 1
ATOM 721 N N . PRO A 1 93 ? -1.807 10.241 -6.731 1.00 63.88 93 PRO A N 1
ATOM 722 C CA . PRO A 1 93 ? -2.063 10.577 -5.340 1.00 63.88 93 PRO A CA 1
ATOM 723 C C . PRO A 1 93 ? -3.475 10.138 -4.954 1.00 63.88 93 PRO A C 1
ATOM 725 O O . PRO A 1 93 ? -4.436 10.513 -5.637 1.00 63.88 93 PRO A O 1
ATOM 728 N N . PHE A 1 94 ? -3.614 9.426 -3.834 1.00 61.94 94 PHE A N 1
ATOM 729 C CA . PHE A 1 94 ? -4.928 9.216 -3.243 1.00 61.94 94 PHE A CA 1
ATOM 730 C C . PHE A 1 94 ? -5.593 10.559 -2.966 1.00 61.94 94 PHE A C 1
ATOM 732 O O . PHE A 1 94 ? -4.967 11.490 -2.451 1.00 61.94 94 PHE A O 1
ATOM 739 N N . ARG A 1 95 ? -6.884 10.658 -3.273 1.00 62.50 95 ARG A N 1
ATOM 740 C CA . ARG A 1 95 ? -7.731 11.759 -2.819 1.00 62.50 95 ARG A CA 1
ATOM 741 C C . ARG A 1 95 ? -8.962 11.152 -2.180 1.00 62.50 95 ARG A C 1
ATOM 743 O O . ARG A 1 95 ? -9.876 10.740 -2.893 1.00 62.50 95 ARG A O 1
ATOM 750 N N . SER A 1 96 ? -9.006 11.111 -0.854 1.00 55.69 96 SER A N 1
ATOM 751 C CA . SER A 1 96 ? -10.250 10.759 -0.179 1.00 55.69 96 SER A CA 1
ATOM 752 C C . SER A 1 96 ? -11.329 11.814 -0.444 1.00 55.69 96 SER A C 1
ATOM 754 O O . SER A 1 96 ? -11.045 13.018 -0.527 1.00 55.69 96 SER A O 1
ATOM 756 N N . PRO A 1 97 ? -12.599 11.394 -0.561 1.00 53.94 97 PRO A N 1
ATOM 757 C CA . PRO A 1 97 ? -13.721 12.297 -0.380 1.00 53.94 97 PRO A CA 1
ATOM 758 C C . PRO A 1 97 ? -13.630 12.860 1.040 1.00 53.94 97 PRO A C 1
ATOM 760 O O . PRO A 1 97 ? -13.698 12.114 2.015 1.00 53.94 97 PRO A O 1
ATOM 763 N N . ARG A 1 98 ? -13.411 14.170 1.163 1.00 54.59 98 ARG A N 1
ATOM 764 C CA . ARG A 1 98 ? -13.234 14.824 2.460 1.00 54.59 98 ARG A CA 1
ATOM 765 C C . ARG A 1 98 ? -14.486 14.619 3.321 1.00 54.59 98 ARG A C 1
ATOM 767 O O . ARG A 1 98 ? -15.534 15.178 3.022 1.00 54.59 98 ARG A O 1
ATOM 774 N N . LEU A 1 99 ? -14.366 13.853 4.405 1.00 54.12 99 LEU A N 1
ATOM 775 C CA . LEU A 1 99 ? -15.443 13.644 5.387 1.00 54.12 99 LEU A CA 1
ATOM 776 C C . LEU A 1 99 ? -15.474 14.728 6.484 1.00 54.12 99 LEU A C 1
ATOM 778 O O . LEU A 1 99 ? -16.170 14.570 7.484 1.00 54.12 99 LEU A O 1
ATOM 782 N N . HIS A 1 100 ? -14.736 15.835 6.325 1.00 50.56 100 HIS A N 1
ATOM 783 C CA . HIS A 1 100 ? -14.590 16.859 7.369 1.00 50.56 100 HIS A CA 1
ATOM 784 C C . HIS A 1 100 ? -15.875 17.650 7.685 1.00 50.56 100 HIS A C 1
ATOM 786 O O . HIS A 1 100 ? -15.877 18.424 8.636 1.00 50.56 100 HIS A O 1
ATOM 792 N N . ASP A 1 101 ? -16.970 17.440 6.947 1.00 47.97 101 ASP A N 1
ATOM 793 C CA . ASP A 1 101 ? -18.223 18.193 7.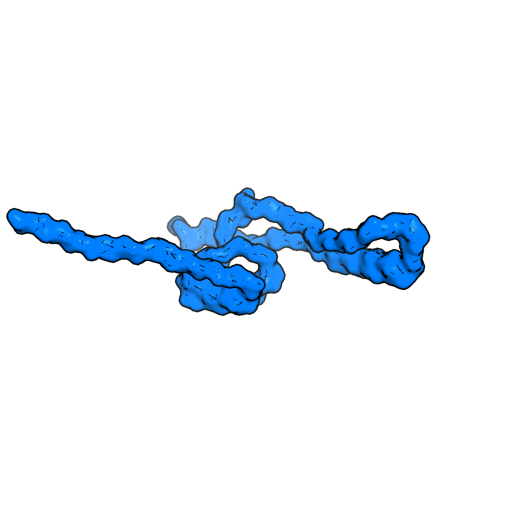114 1.00 47.97 101 ASP A CA 1
ATOM 794 C C . ASP A 1 101 ? -19.269 17.504 8.018 1.00 47.97 101 ASP A C 1
ATOM 796 O O . ASP A 1 101 ? -20.409 17.954 8.075 1.00 47.97 101 ASP A O 1
ATOM 800 N N . SER A 1 102 ? -18.948 16.409 8.723 1.00 44.16 102 SER A N 1
ATOM 801 C CA . SER A 1 102 ? -19.951 15.663 9.525 1.00 44.16 102 SER A CA 1
ATOM 802 C C . SER A 1 102 ? -19.571 15.356 10.979 1.00 44.16 102 SER A C 1
ATOM 804 O O . SER A 1 102 ? -20.203 14.509 11.604 1.00 44.16 102 SER A O 1
ATOM 806 N N . LEU A 1 103 ? -18.574 16.043 11.546 1.00 43.94 103 LEU A N 1
ATOM 807 C CA . LEU A 1 103 ? -18.176 15.885 12.957 1.00 43.94 103 LEU A CA 1
ATOM 808 C C . LEU A 1 103 ? -18.130 17.205 13.754 1.00 43.94 103 LEU A C 1
ATOM 810 O O . LEU A 1 103 ? -17.419 17.292 14.755 1.00 43.94 103 LEU A O 1
ATOM 814 N N . VAL A 1 104 ? -18.919 18.208 13.351 1.00 41.19 104 VAL A N 1
ATOM 815 C CA . VAL A 1 104 ? -19.238 19.388 14.181 1.00 41.19 104 VAL A CA 1
ATOM 816 C C . VAL A 1 104 ? -20.743 19.499 14.360 1.00 41.19 104 VAL A C 1
ATOM 818 O O . VAL A 1 104 ? -21.453 19.374 13.338 1.00 41.19 104 VAL A O 1
#